Protein AF-A0A1Q9NZ33-F1 (afdb_monomer)

Radius of gyration: 18.62 Å; Cα contacts (8 Å, |Δi|>4): 122; chains: 1; bounding box: 45×19×60 Å

Nearest PDB structures (foldseek):
  9bia-assembly1_C  TM=5.131E-01  e=5.231E-01  Mus musculus
  8gjg-assembly1_A  TM=5.317E-01  e=1.080E+00  synthetic construct
  9c3c-assembly1_n  TM=5.107E-01  e=3.684E+00  Oryctolagus cuniculus
  7aan-assembly1_B  TM=3.794E-01  e=5.755E+00  Homo sapiens

Structure (mmCIF, N/CA/C/O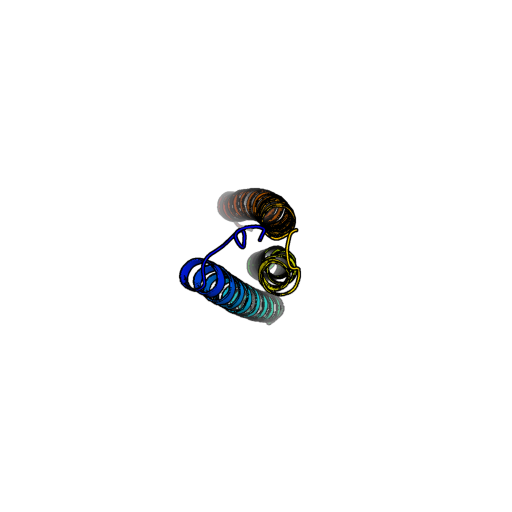 backbone):
data_AF-A0A1Q9NZ33-F1
#
_entry.id   AF-A0A1Q9NZ33-F1
#
loop_
_atom_site.group_PDB
_atom_site.id
_atom_site.type_symbol
_atom_site.label_atom_id
_atom_site.label_alt_id
_atom_site.label_comp_id
_atom_site.label_asym_id
_atom_site.label_entity_id
_atom_site.label_seq_id
_atom_site.pdbx_PDB_ins_code
_atom_site.Cartn_x
_atom_site.Cartn_y
_atom_site.Cartn_z
_atom_site.occupancy
_atom_site.B_iso_or_equiv
_atom_site.auth_seq_id
_atom_site.auth_comp_id
_atom_site.auth_asym_id
_atom_site.auth_atom_id
_atom_site.pdbx_PDB_model_num
ATOM 1 N N . MET A 1 1 ? -24.031 7.829 30.516 1.00 43.44 1 MET A N 1
ATOM 2 C CA . MET A 1 1 ? -22.819 7.170 29.986 1.00 43.44 1 MET A CA 1
ATOM 3 C C . MET A 1 1 ? -22.891 7.330 28.485 1.00 43.44 1 MET A C 1
ATOM 5 O O . MET A 1 1 ? -23.926 6.968 27.944 1.00 43.44 1 MET A O 1
ATOM 9 N N . SER A 1 2 ? -21.905 7.961 27.840 1.00 51.59 2 SER A N 1
ATOM 10 C CA . SER A 1 2 ? -21.861 7.949 26.376 1.00 51.59 2 SER A CA 1
ATOM 11 C C . SER A 1 2 ? -21.706 6.494 25.960 1.00 51.59 2 SER A C 1
ATOM 13 O O . SER A 1 2 ? -20.766 5.827 26.402 1.00 51.59 2 SER A O 1
ATOM 15 N N . GLU A 1 3 ? -22.672 5.988 25.210 1.00 58.41 3 GLU A N 1
ATOM 16 C CA . GLU A 1 3 ? -22.549 4.702 24.540 1.00 58.41 3 GLU A CA 1
ATOM 17 C C . GLU A 1 3 ? -21.232 4.736 23.753 1.00 58.41 3 GLU A C 1
ATOM 19 O O . GLU A 1 3 ? -20.938 5.724 23.077 1.00 58.41 3 GLU A O 1
ATOM 24 N N . TYR A 1 4 ? -20.365 3.748 23.971 1.00 66.56 4 TYR A N 1
ATOM 25 C CA . TYR A 1 4 ? -19.103 3.669 23.242 1.00 66.56 4 TYR A CA 1
ATOM 26 C C . TYR A 1 4 ? -19.438 3.565 21.747 1.00 66.56 4 TYR A C 1
ATOM 28 O O . TYR A 1 4 ? -20.334 2.797 21.400 1.00 66.56 4 TYR A O 1
ATOM 36 N N . GLU A 1 5 ? -18.775 4.346 20.886 1.00 76.12 5 GLU A N 1
ATOM 37 C CA . GLU A 1 5 ? -19.205 4.515 19.483 1.00 76.12 5 GLU A CA 1
ATOM 38 C C . GLU A 1 5 ? -19.189 3.201 18.688 1.00 76.12 5 GLU A C 1
ATOM 40 O O . GLU A 1 5 ? -20.003 3.032 17.783 1.00 76.12 5 GLU A O 1
ATOM 45 N N . PHE A 1 6 ? -18.314 2.261 19.062 1.00 79.62 6 PHE A N 1
ATOM 46 C CA . PHE A 1 6 ? -18.229 0.925 18.475 1.00 79.62 6 PHE A CA 1
ATOM 47 C C . PHE A 1 6 ? -18.265 -0.187 19.527 1.00 79.62 6 PHE A C 1
ATOM 49 O O . PHE A 1 6 ? -17.668 -0.091 20.603 1.00 79.62 6 PHE A O 1
ATOM 56 N N . ASN A 1 7 ? -18.911 -1.303 19.200 1.00 83.56 7 ASN A N 1
ATOM 57 C CA . ASN A 1 7 ? -18.891 -2.497 20.045 1.00 83.56 7 ASN A CA 1
ATOM 58 C C . ASN A 1 7 ? -17.569 -3.287 19.895 1.00 83.56 7 ASN A C 1
ATOM 60 O O . ASN A 1 7 ? -16.762 -3.063 18.991 1.00 83.56 7 ASN A O 1
ATOM 64 N N . GLU A 1 8 ? -17.329 -4.260 20.782 1.00 81.38 8 GLU A N 1
ATOM 65 C CA . GLU A 1 8 ? -16.101 -5.075 20.755 1.00 81.38 8 GLU A CA 1
ATOM 66 C C . GLU A 1 8 ? -15.880 -5.809 19.423 1.00 81.38 8 GLU A C 1
ATOM 68 O O . GLU A 1 8 ? -14.739 -5.996 18.991 1.00 81.38 8 GLU A O 1
ATOM 73 N N . LYS A 1 9 ? -16.965 -6.212 18.750 1.00 86.50 9 LYS A N 1
ATOM 74 C CA . LYS A 1 9 ? -16.897 -6.914 17.466 1.00 86.50 9 LYS A CA 1
ATOM 75 C C . LYS A 1 9 ? -16.410 -5.983 16.353 1.00 86.50 9 LYS A C 1
ATOM 77 O O . LYS A 1 9 ? -15.558 -6.393 15.569 1.00 86.50 9 LYS A O 1
ATOM 82 N N . GLU A 1 10 ? -16.905 -4.751 16.304 1.00 82.75 10 GLU A N 1
ATOM 83 C CA . GLU A 1 10 ? -16.475 -3.711 15.357 1.00 82.75 10 GLU A CA 1
ATOM 84 C C . GLU A 1 10 ? -15.018 -3.304 15.599 1.00 82.75 10 GLU A C 1
ATOM 86 O O . GLU A 1 10 ? -14.214 -3.276 14.667 1.00 82.75 10 GLU A O 1
ATOM 91 N N . ASN A 1 11 ? -14.626 -3.119 16.862 1.00 81.69 11 ASN A N 1
ATOM 92 C CA . ASN A 1 11 ? -13.236 -2.830 17.223 1.00 81.69 11 ASN A CA 1
ATOM 93 C C . ASN A 1 11 ? -12.279 -3.929 16.746 1.00 81.69 11 ASN A C 1
ATOM 95 O O . ASN A 1 11 ? -11.223 -3.642 16.176 1.00 81.69 11 ASN A O 1
ATOM 99 N N . LYS A 1 12 ? -12.667 -5.200 16.905 1.00 85.44 12 LYS A N 1
ATOM 100 C CA . LYS A 1 12 ? -11.884 -6.331 16.397 1.00 85.44 12 LYS A CA 1
ATOM 101 C C . LYS A 1 12 ? -11.760 -6.313 14.870 1.00 85.44 12 LYS A C 1
ATOM 103 O O . LYS A 1 12 ? -10.683 -6.597 14.353 1.00 85.44 12 LYS A O 1
ATOM 108 N N . GLN A 1 13 ? -12.813 -5.923 14.149 1.00 87.44 13 GLN A N 1
ATOM 109 C CA . GLN A 1 13 ? -12.757 -5.782 12.690 1.00 87.44 13 GLN A CA 1
ATOM 110 C C . GLN A 1 13 ? -11.754 -4.708 12.250 1.00 87.44 13 GLN A C 1
ATOM 112 O O . GLN A 1 13 ? -11.023 -4.934 11.286 1.00 87.44 13 GLN A O 1
ATOM 117 N N . PHE A 1 14 ? -11.652 -3.583 12.965 1.00 84.00 14 PHE A N 1
ATOM 118 C CA . PHE A 1 14 ? -10.647 -2.556 12.666 1.00 84.00 14 PHE A CA 1
ATOM 119 C C . PHE A 1 14 ? -9.216 -3.033 12.928 1.00 84.00 14 PHE A C 1
ATOM 121 O O . PHE A 1 14 ? -8.328 -2.752 12.117 1.00 84.00 14 PHE A O 1
ATOM 128 N N . VAL A 1 15 ? -8.979 -3.807 13.997 1.00 85.62 15 VAL A N 1
ATOM 129 C CA . VAL A 1 15 ? -7.671 -4.452 14.234 1.00 85.62 15 VAL A CA 1
ATOM 130 C C . VAL A 1 15 ? -7.325 -5.395 13.090 1.00 85.62 15 VAL A C 1
ATOM 132 O O . VAL A 1 15 ? -6.243 -5.287 12.508 1.00 85.62 15 VAL A O 1
ATOM 135 N N . ASP A 1 16 ? -8.246 -6.298 12.751 1.00 89.19 16 ASP A N 1
ATOM 136 C CA . ASP A 1 16 ? -8.028 -7.311 11.722 1.00 89.19 16 ASP A CA 1
ATOM 137 C C . ASP A 1 16 ? -7.780 -6.659 10.356 1.00 89.19 16 ASP A C 1
ATOM 139 O O . ASP A 1 16 ? -6.889 -7.076 9.614 1.00 89.19 16 ASP A O 1
ATOM 143 N N . PHE A 1 17 ? -8.522 -5.598 10.032 1.00 88.25 17 PHE A N 1
ATOM 144 C CA . PHE A 1 17 ? -8.325 -4.824 8.811 1.00 88.25 17 PHE A CA 1
ATOM 145 C C . PHE A 1 17 ? -6.968 -4.109 8.791 1.00 88.25 17 PHE A C 1
ATOM 147 O O . PHE A 1 17 ? -6.239 -4.207 7.803 1.00 88.25 17 PHE A O 1
ATOM 154 N N . SER A 1 18 ? -6.580 -3.469 9.900 1.00 87.75 18 SER A N 1
ATOM 155 C CA . SER A 1 18 ? -5.262 -2.832 10.052 1.00 87.75 18 SER A CA 1
ATOM 156 C C . SER A 1 18 ? -4.123 -3.826 9.847 1.00 87.75 18 SER A C 1
ATOM 158 O O . SER A 1 18 ? -3.132 -3.514 9.189 1.00 87.75 18 SER A O 1
ATOM 160 N N . LEU A 1 19 ? -4.259 -5.033 10.405 1.00 90.12 19 LEU A N 1
ATOM 161 C CA . LEU A 1 19 ? -3.262 -6.089 10.280 1.00 90.12 19 LEU A CA 1
ATOM 162 C C . LEU A 1 19 ? -3.171 -6.603 8.839 1.00 90.12 19 LEU A C 1
ATOM 164 O O . LEU A 1 19 ? -2.071 -6.771 8.321 1.00 90.12 19 LEU A O 1
ATOM 168 N N . ARG A 1 20 ? -4.310 -6.805 8.166 1.00 92.44 20 ARG A N 1
ATOM 169 C CA . ARG A 1 20 ? -4.344 -7.206 6.750 1.00 92.44 20 ARG A CA 1
ATOM 170 C C . ARG A 1 20 ? -3.716 -6.150 5.844 1.00 92.44 20 ARG A C 1
ATOM 172 O O . ARG A 1 20 ? -2.939 -6.512 4.965 1.00 92.44 20 ARG A O 1
ATOM 179 N N . LEU A 1 21 ? -4.000 -4.867 6.077 1.00 90.19 21 LEU A N 1
ATOM 180 C CA . LEU A 1 21 ? -3.367 -3.761 5.350 1.00 90.19 21 LEU A CA 1
ATOM 181 C C . LEU A 1 21 ? -1.856 -3.715 5.584 1.00 90.19 21 LEU A C 1
ATOM 183 O O . LEU A 1 21 ? -1.102 -3.531 4.634 1.00 90.19 21 LEU A O 1
ATOM 187 N N . LEU A 1 22 ? -1.410 -3.935 6.823 1.00 91.94 22 LEU A N 1
ATOM 188 C CA . LEU A 1 22 ? 0.012 -4.000 7.155 1.00 91.94 22 LEU A CA 1
ATOM 189 C C . LEU A 1 22 ? 0.717 -5.152 6.428 1.00 91.94 22 LEU A C 1
ATOM 191 O O . LEU A 1 22 ? 1.781 -4.945 5.850 1.00 91.94 22 LEU A O 1
ATOM 195 N N . ILE A 1 23 ? 0.123 -6.350 6.437 1.00 94.06 23 ILE A N 1
ATOM 196 C CA . ILE A 1 23 ? 0.667 -7.519 5.733 1.00 94.06 23 ILE A CA 1
ATOM 197 C C . ILE A 1 23 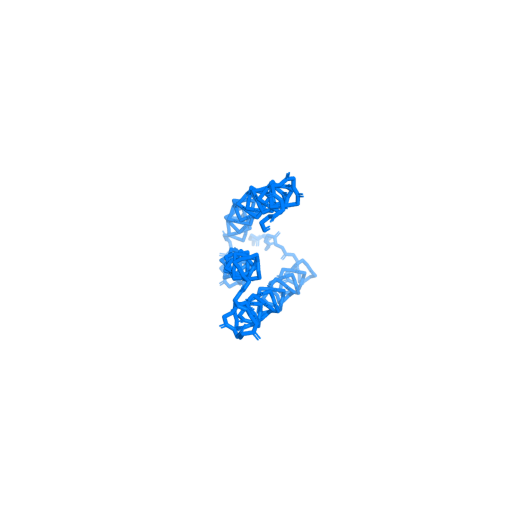? 0.736 -7.234 4.232 1.00 94.06 23 ILE A C 1
ATOM 199 O O . ILE A 1 23 ? 1.792 -7.409 3.633 1.00 94.06 23 ILE A O 1
ATOM 203 N N . LEU A 1 24 ? -0.350 -6.732 3.636 1.00 91.81 24 LEU A N 1
ATOM 204 C CA . LEU A 1 24 ? -0.394 -6.398 2.212 1.00 91.81 24 LEU A CA 1
ATOM 205 C C . LEU A 1 24 ? 0.656 -5.341 1.838 1.00 91.81 24 LEU A C 1
ATOM 207 O O . LEU A 1 24 ? 1.364 -5.505 0.848 1.00 91.81 24 LEU A O 1
ATOM 211 N N . SER A 1 25 ? 0.789 -4.290 2.650 1.00 92.25 25 SER A N 1
ATOM 212 C CA . SER A 1 25 ? 1.812 -3.254 2.497 1.00 92.25 25 SER A CA 1
ATOM 213 C C . SER A 1 25 ? 3.224 -3.847 2.497 1.00 92.25 25 SER A C 1
ATOM 215 O O . SER A 1 25 ? 4.004 -3.580 1.581 1.00 92.25 25 SER A O 1
ATOM 217 N N . ALA A 1 26 ? 3.535 -4.703 3.475 1.00 94.56 26 ALA A N 1
ATOM 218 C CA . ALA A 1 26 ? 4.837 -5.350 3.588 1.00 94.56 26 ALA A CA 1
ATOM 219 C C . ALA A 1 26 ? 5.116 -6.298 2.412 1.00 94.56 26 ALA A C 1
ATOM 221 O O . ALA A 1 26 ? 6.211 -6.276 1.851 1.00 94.56 26 ALA A O 1
ATOM 222 N N . THR A 1 27 ? 4.127 -7.098 2.001 1.00 96.00 27 THR A N 1
ATOM 223 C CA . THR A 1 27 ? 4.253 -8.013 0.859 1.00 96.00 27 THR A CA 1
ATOM 224 C C . THR A 1 27 ? 4.484 -7.257 -0.447 1.00 96.00 27 THR A C 1
ATOM 226 O O . THR A 1 27 ? 5.372 -7.635 -1.207 1.00 96.00 27 THR A O 1
ATOM 229 N N . LEU A 1 28 ? 3.745 -6.171 -0.701 1.00 92.44 28 LEU A N 1
ATOM 230 C CA . LEU A 1 28 ? 3.933 -5.346 -1.899 1.00 92.44 28 LEU A CA 1
ATOM 231 C C . LEU A 1 28 ? 5.273 -4.610 -1.884 1.00 92.44 28 LEU A C 1
ATOM 233 O O . LEU A 1 28 ? 5.957 -4.578 -2.903 1.00 92.44 28 LEU A O 1
ATOM 237 N N . GLY A 1 29 ? 5.690 -4.086 -0.728 1.00 94.31 29 GLY A N 1
ATOM 238 C CA . GLY A 1 29 ? 7.012 -3.482 -0.569 1.00 94.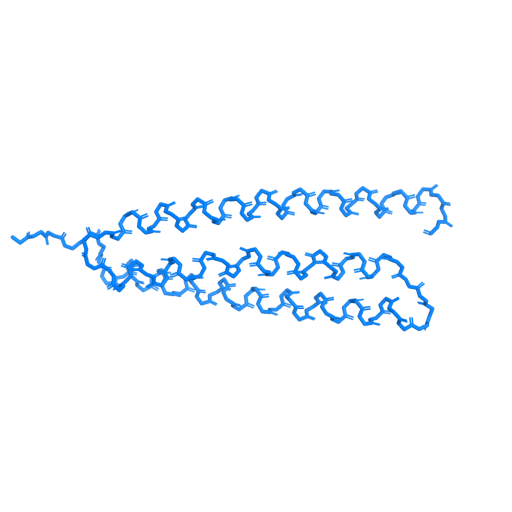31 29 GLY A CA 1
ATOM 239 C C . GLY A 1 29 ? 8.141 -4.472 -0.868 1.00 94.31 29 GLY A C 1
ATOM 240 O O . GLY A 1 29 ? 9.056 -4.150 -1.624 1.00 94.31 29 GLY A O 1
ATOM 241 N N . ALA A 1 30 ? 8.047 -5.696 -0.339 1.00 95.44 30 ALA A N 1
ATOM 242 C CA . ALA A 1 30 ? 9.020 -6.756 -0.593 1.00 95.44 30 ALA A CA 1
ATOM 243 C C . ALA A 1 30 ? 9.029 -7.196 -2.067 1.00 95.44 30 ALA A C 1
ATOM 245 O O . ALA A 1 30 ? 10.097 -7.281 -2.670 1.00 95.44 30 ALA A O 1
ATOM 246 N N . ALA A 1 31 ? 7.854 -7.421 -2.665 1.00 94.44 31 ALA A N 1
ATOM 247 C CA . ALA A 1 31 ? 7.729 -7.768 -4.080 1.00 94.44 31 ALA A CA 1
ATOM 248 C C . ALA A 1 31 ? 8.304 -6.669 -4.987 1.00 94.44 31 ALA A C 1
ATOM 250 O O . ALA A 1 31 ? 9.023 -6.962 -5.940 1.00 94.44 31 ALA A O 1
ATOM 251 N N . GLY A 1 32 ? 8.045 -5.402 -4.653 1.00 94.25 32 GLY A N 1
ATOM 252 C CA . GLY A 1 32 ? 8.604 -4.264 -5.369 1.00 94.25 32 GLY A CA 1
ATOM 253 C C . GLY A 1 32 ? 10.128 -4.208 -5.290 1.00 94.25 32 GLY A C 1
ATOM 254 O O . GLY A 1 32 ? 10.788 -4.040 -6.312 1.00 94.25 32 GLY A O 1
ATOM 255 N N . PHE A 1 33 ? 10.700 -4.446 -4.108 1.00 95.75 33 PHE A N 1
ATOM 256 C CA . PHE A 1 33 ? 12.152 -4.533 -3.930 1.00 95.75 33 PHE A CA 1
ATOM 257 C C . PHE A 1 33 ? 12.778 -5.662 -4.755 1.00 95.75 33 PHE A C 1
ATOM 259 O O . PHE A 1 33 ? 13.798 -5.451 -5.408 1.00 95.75 33 PHE A O 1
ATOM 266 N N . VAL A 1 34 ? 12.155 -6.845 -4.759 1.00 94.88 34 VAL A N 1
ATOM 267 C CA . VAL A 1 34 ? 12.601 -7.978 -5.584 1.00 94.88 34 VAL A CA 1
ATOM 268 C C . VAL A 1 34 ? 12.569 -7.603 -7.066 1.00 94.88 34 VAL A C 1
ATOM 270 O O . VAL A 1 34 ? 13.561 -7.816 -7.752 1.00 94.88 34 VAL A O 1
ATOM 273 N N . SER A 1 35 ? 11.487 -6.984 -7.548 1.00 93.06 35 SER A N 1
ATOM 274 C CA . SER A 1 35 ? 11.360 -6.542 -8.944 1.00 93.06 35 SER A CA 1
ATOM 275 C C . SER A 1 35 ? 12.419 -5.502 -9.332 1.00 93.06 35 SER A C 1
ATOM 277 O O . SER A 1 35 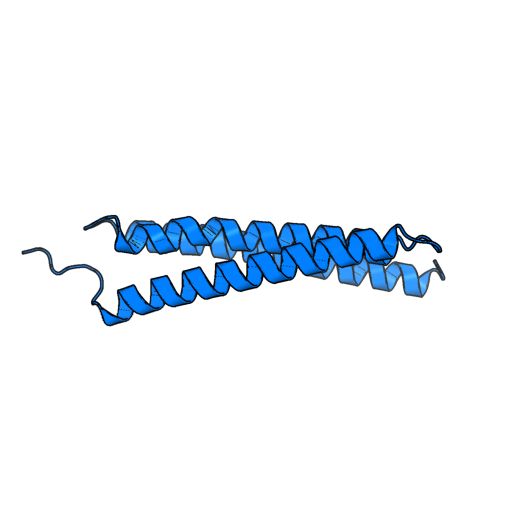? 13.006 -5.604 -10.403 1.00 93.06 35 SER A O 1
ATOM 279 N N . ILE A 1 36 ? 12.738 -4.548 -8.445 1.00 94.69 36 ILE A N 1
ATOM 280 C CA . ILE A 1 36 ? 13.834 -3.588 -8.673 1.00 94.69 36 ILE A CA 1
ATOM 281 C C . ILE A 1 36 ? 15.164 -4.326 -8.827 1.00 94.69 36 ILE A C 1
ATOM 283 O O . ILE A 1 36 ? 15.906 -4.057 -9.766 1.00 94.69 36 ILE A O 1
ATOM 287 N N . ILE A 1 37 ? 15.471 -5.259 -7.922 1.00 95.12 37 ILE A N 1
ATOM 288 C CA . ILE A 1 37 ? 16.723 -6.024 -7.982 1.00 95.12 37 ILE A CA 1
ATOM 289 C C . ILE A 1 37 ? 16.785 -6.838 -9.276 1.00 95.12 37 ILE A C 1
ATOM 291 O O . ILE A 1 37 ? 17.805 -6.791 -9.957 1.00 95.12 37 ILE A O 1
ATOM 295 N N . LEU A 1 38 ? 15.699 -7.533 -9.633 1.00 91.25 38 LEU A N 1
ATOM 296 C CA . LEU A 1 38 ? 15.602 -8.313 -10.869 1.00 91.25 38 LEU A CA 1
ATOM 297 C C . LEU A 1 38 ? 15.770 -7.443 -12.121 1.00 91.25 38 LEU A C 1
ATOM 299 O O . LEU A 1 38 ? 16.450 -7.855 -13.051 1.00 91.25 38 LEU A O 1
ATOM 303 N N . GLY A 1 39 ? 15.228 -6.225 -12.124 1.00 91.56 39 GLY A N 1
ATOM 304 C CA . GLY A 1 39 ? 15.396 -5.294 -13.238 1.00 91.56 39 GLY A CA 1
ATOM 305 C C . GLY A 1 39 ? 16.793 -4.679 -13.345 1.00 91.56 39 GLY A C 1
ATOM 306 O O . GLY A 1 39 ? 17.185 -4.232 -14.420 1.00 91.56 39 GLY A O 1
ATOM 307 N N . LEU A 1 40 ? 17.557 -4.646 -12.249 1.00 93.38 40 LEU A N 1
ATOM 308 C CA . LEU A 1 40 ? 18.932 -4.135 -12.232 1.00 93.38 40 LEU A CA 1
ATOM 309 C C . LEU A 1 40 ? 19.979 -5.202 -12.578 1.00 93.38 40 LEU A C 1
ATOM 311 O O . LEU A 1 40 ? 21.079 -4.848 -13.007 1.00 93.38 40 LEU A O 1
ATOM 315 N N . ILE A 1 41 ? 19.676 -6.487 -12.378 1.00 93.69 41 ILE A N 1
ATOM 316 C CA . ILE A 1 41 ? 20.580 -7.578 -12.767 1.00 93.69 41 ILE A CA 1
ATOM 317 C C . ILE A 1 41 ? 20.516 -7.825 -14.279 1.00 93.69 41 ILE A C 1
ATOM 319 O O . ILE A 1 41 ? 19.505 -7.586 -14.921 1.00 93.69 41 ILE A O 1
ATOM 323 N N . SER A 1 42 ? 21.632 -8.268 -14.860 1.00 74.75 42 SER A N 1
ATOM 324 C CA . SER A 1 42 ? 21.796 -8.379 -16.315 1.00 74.75 42 SER A CA 1
ATOM 325 C C . SER A 1 42 ? 20.896 -9.463 -16.941 1.00 74.75 42 SER A C 1
ATOM 327 O O . SER A 1 42 ? 20.939 -10.602 -16.463 1.00 74.75 42 SER A O 1
ATOM 329 N N . PRO A 1 43 ? 20.178 -9.170 -18.047 1.00 84.38 43 PRO A N 1
ATOM 330 C CA . PRO A 1 43 ? 20.101 -7.873 -18.731 1.00 84.38 43 PRO A CA 1
ATOM 331 C C . PRO A 1 43 ? 19.196 -6.870 -17.996 1.00 84.38 43 PRO A C 1
ATOM 333 O O . PRO A 1 43 ? 18.145 -7.238 -17.486 1.00 84.38 43 PRO A O 1
ATOM 336 N N . PHE A 1 44 ? 19.589 -5.591 -17.999 1.00 89.50 44 PHE A N 1
ATOM 337 C CA . PHE A 1 44 ? 18.794 -4.515 -17.398 1.00 89.50 44 PHE A CA 1
ATOM 338 C C . PHE A 1 44 ? 17.394 -4.439 -18.024 1.00 89.50 44 PHE A C 1
ATOM 340 O O . PHE A 1 44 ? 17.262 -4.350 -19.245 1.00 89.50 44 PHE A O 1
ATOM 347 N N . SER A 1 45 ? 16.371 -4.398 -17.173 1.00 88.06 45 SER A N 1
ATOM 348 C CA . SER A 1 45 ? 14.962 -4.288 -17.547 1.00 88.06 45 SER A CA 1
ATOM 349 C C . SER A 1 45 ? 14.346 -3.064 -16.874 1.00 88.06 45 SER A C 1
ATOM 351 O O . SER A 1 45 ? 14.002 -3.069 -15.688 1.00 88.06 45 SER A O 1
ATOM 353 N N . ALA A 1 46 ? 14.188 -1.985 -17.648 1.00 84.81 46 ALA A N 1
ATOM 354 C CA . ALA A 1 46 ? 13.534 -0.765 -17.175 1.00 84.81 46 ALA A CA 1
ATOM 355 C C . ALA A 1 46 ? 12.101 -1.046 -16.691 1.00 84.81 46 ALA A C 1
ATOM 357 O O . ALA A 1 46 ? 11.656 -0.468 -15.700 1.00 84.81 46 ALA A O 1
ATOM 358 N N . THR A 1 47 ? 11.403 -1.971 -17.352 1.00 84.62 47 THR A N 1
ATOM 359 C CA . THR A 1 47 ? 10.042 -2.393 -17.007 1.00 84.62 47 THR A CA 1
ATOM 360 C C . THR A 1 47 ? 9.967 -2.984 -15.602 1.00 84.62 47 THR A C 1
ATOM 362 O O . THR A 1 47 ? 9.092 -2.594 -14.824 1.00 84.62 47 THR A O 1
ATOM 365 N N . ASP A 1 48 ? 10.907 -3.857 -15.232 1.00 87.12 48 ASP A N 1
ATOM 366 C CA . ASP A 1 48 ? 10.932 -4.486 -13.905 1.00 87.12 48 ASP A CA 1
ATOM 367 C C . ASP A 1 48 ? 11.306 -3.487 -12.804 1.00 87.12 48 ASP A C 1
ATOM 369 O O . ASP A 1 48 ? 10.733 -3.520 -11.709 1.00 87.12 48 ASP A O 1
ATOM 373 N N . VAL A 1 49 ? 12.205 -2.540 -13.102 1.00 90.12 49 VAL A N 1
ATOM 374 C CA . VAL A 1 49 ? 12.550 -1.451 -12.175 1.00 90.12 49 VAL A CA 1
ATOM 375 C C . VAL A 1 49 ? 11.347 -0.542 -11.927 1.00 90.12 49 VAL A C 1
ATOM 377 O O . VAL A 1 49 ? 11.006 -0.279 -10.773 1.00 90.12 49 VAL A O 1
ATOM 380 N N . ILE A 1 50 ? 10.672 -0.083 -12.985 1.00 86.81 50 ILE A N 1
ATOM 381 C CA . ILE A 1 50 ? 9.506 0.807 -12.870 1.00 86.81 50 ILE A CA 1
ATOM 382 C C . ILE A 1 50 ? 8.358 0.091 -12.143 1.00 86.81 50 ILE A C 1
ATOM 384 O O . ILE A 1 50 ? 7.753 0.664 -11.233 1.00 86.81 50 ILE A O 1
ATOM 388 N N . THR A 1 51 ? 8.098 -1.176 -12.482 1.00 86.56 51 THR A N 1
ATOM 389 C CA . THR A 1 51 ? 7.093 -2.011 -11.800 1.00 86.56 51 THR A CA 1
ATOM 390 C C . THR A 1 51 ? 7.419 -2.162 -10.317 1.00 86.56 51 THR A C 1
ATOM 392 O O . THR A 1 51 ? 6.545 -2.009 -9.460 1.00 86.56 51 THR A O 1
ATOM 395 N N . GLY A 1 52 ? 8.691 -2.385 -9.991 1.00 91.06 52 GLY A N 1
ATOM 396 C CA . GLY A 1 52 ? 9.126 -2.520 -8.613 1.00 91.06 52 GLY A CA 1
ATOM 397 C C . GLY A 1 52 ? 8.992 -1.232 -7.797 1.00 91.06 52 GLY A C 1
ATOM 398 O O . GLY A 1 52 ? 8.470 -1.270 -6.680 1.00 91.06 52 GLY A O 1
ATOM 399 N N . ILE A 1 53 ? 9.357 -0.077 -8.368 1.00 91.19 53 ILE A N 1
ATOM 400 C CA . ILE A 1 53 ? 9.139 1.245 -7.748 1.00 91.19 53 ILE A CA 1
ATOM 401 C C . ILE A 1 53 ? 7.648 1.468 -7.475 1.00 91.19 53 ILE A C 1
ATOM 403 O O . ILE A 1 53 ? 7.275 1.916 -6.389 1.00 91.19 53 ILE A O 1
ATOM 407 N N . ALA A 1 54 ? 6.786 1.129 -8.433 1.00 89.69 54 ALA A N 1
ATOM 408 C CA . ALA A 1 54 ? 5.347 1.271 -8.271 1.00 89.69 54 ALA A CA 1
ATOM 409 C C . ALA A 1 54 ? 4.803 0.379 -7.146 1.00 89.69 54 ALA A C 1
ATOM 411 O O . ALA A 1 54 ? 4.057 0.865 -6.300 1.00 89.69 54 ALA A O 1
ATOM 412 N N . PHE A 1 55 ? 5.212 -0.891 -7.064 1.00 90.69 55 PHE A N 1
ATOM 413 C CA . PHE A 1 55 ? 4.817 -1.778 -5.963 1.00 90.69 55 PHE A CA 1
ATOM 414 C C . PHE A 1 55 ? 5.279 -1.271 -4.594 1.00 90.69 55 PHE A C 1
ATOM 416 O O . PHE A 1 55 ? 4.500 -1.320 -3.640 1.00 90.69 55 PHE A O 1
ATOM 423 N N . VAL A 1 56 ? 6.488 -0.706 -4.496 1.00 92.56 56 VAL A N 1
ATOM 424 C CA . VAL A 1 56 ? 6.948 -0.040 -3.267 1.00 92.56 56 VAL A CA 1
ATOM 425 C C . VAL A 1 56 ? 6.054 1.155 -2.929 1.00 92.56 56 VAL A C 1
ATOM 427 O O . VAL A 1 56 ? 5.596 1.269 -1.793 1.00 92.56 56 VAL A O 1
ATOM 430 N N . ALA A 1 57 ? 5.753 2.020 -3.900 1.00 89.69 57 ALA A N 1
ATOM 431 C CA . ALA A 1 57 ? 4.908 3.194 -3.683 1.00 89.69 57 ALA A CA 1
ATOM 432 C C . ALA A 1 57 ? 3.480 2.813 -3.245 1.00 89.69 57 ALA A C 1
ATOM 434 O O . ALA A 1 57 ? 2.935 3.405 -2.310 1.00 89.69 57 ALA A O 1
ATOM 435 N N . ILE A 1 58 ? 2.898 1.778 -3.861 1.00 88.56 58 ILE A N 1
ATOM 436 C CA . ILE A 1 58 ? 1.609 1.198 -3.461 1.00 88.56 58 ILE A CA 1
ATOM 437 C C . ILE A 1 58 ? 1.706 0.656 -2.029 1.00 88.56 58 ILE A C 1
ATOM 439 O O . ILE A 1 58 ? 0.873 1.004 -1.190 1.00 88.56 58 ILE A O 1
ATOM 443 N N . GLY A 1 59 ? 2.739 -0.132 -1.717 1.00 90.81 59 GLY A N 1
ATOM 444 C CA . GLY A 1 59 ? 2.970 -0.671 -0.377 1.00 90.81 59 GLY A CA 1
ATOM 445 C C . GLY A 1 59 ? 3.033 0.425 0.690 1.00 90.81 59 GLY A C 1
ATOM 446 O O . GLY A 1 59 ? 2.343 0.334 1.706 1.00 90.81 59 GLY A O 1
ATOM 447 N N . VA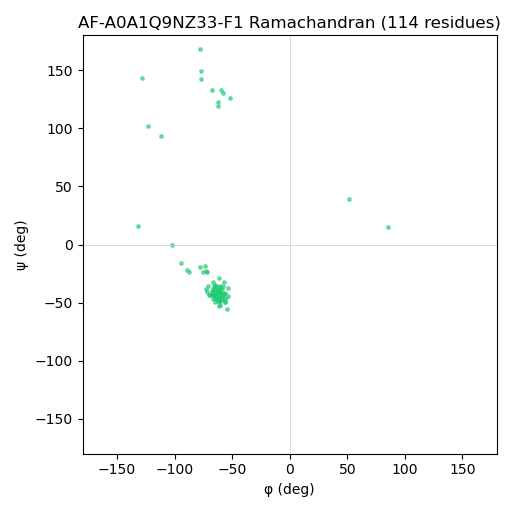L A 1 60 ? 3.777 1.505 0.435 1.00 90.31 60 VAL A N 1
ATOM 448 C CA . VAL A 1 60 ? 3.857 2.674 1.328 1.00 90.31 60 VAL A CA 1
ATOM 449 C C . VAL A 1 60 ? 2.492 3.345 1.491 1.00 90.31 60 VAL A C 1
ATOM 451 O O . VAL A 1 60 ? 2.092 3.643 2.616 1.00 90.31 60 VAL A O 1
ATOM 454 N N . SER A 1 61 ? 1.739 3.536 0.405 1.00 88.12 61 SER A N 1
ATOM 455 C CA . SER A 1 61 ? 0.415 4.174 0.469 1.00 88.12 61 SER A CA 1
ATOM 456 C C . SER A 1 61 ? -0.573 3.405 1.359 1.00 88.12 61 SER A C 1
ATOM 458 O O . SER A 1 61 ? -1.341 4.017 2.101 1.00 88.12 61 SER A O 1
ATOM 460 N N . LEU A 1 62 ? -0.500 2.068 1.357 1.00 87.75 62 LEU A N 1
ATOM 461 C CA . LEU A 1 62 ? -1.340 1.196 2.182 1.00 87.75 62 LEU A CA 1
ATOM 462 C C . LEU A 1 62 ? -0.889 1.128 3.646 1.00 87.75 62 LEU A C 1
ATOM 464 O O . LEU A 1 62 ? -1.695 0.784 4.510 1.00 87.75 62 LEU A O 1
ATOM 468 N N . PHE A 1 63 ? 0.362 1.486 3.946 1.00 88.75 63 PHE A N 1
ATOM 469 C CA . PHE A 1 63 ? 0.868 1.573 5.317 1.00 88.75 63 PHE A CA 1
ATOM 470 C C . PHE A 1 63 ? 0.302 2.784 6.071 1.00 88.75 63 PHE A C 1
ATOM 472 O O . PHE A 1 63 ? -0.026 2.688 7.252 1.00 88.75 63 PHE A O 1
ATOM 479 N N . LEU A 1 64 ? 0.147 3.925 5.391 1.00 85.25 64 LEU A N 1
ATOM 480 C CA . LEU A 1 64 ? -0.319 5.184 5.988 1.00 85.25 64 LEU A CA 1
ATOM 481 C C . LEU A 1 64 ? -1.658 5.081 6.755 1.00 85.25 64 LEU A C 1
ATOM 483 O O . LEU A 1 64 ? -1.7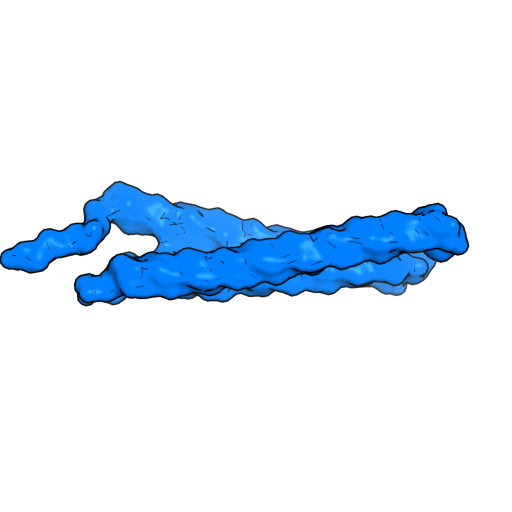46 5.610 7.869 1.00 85.25 64 LEU A O 1
ATOM 487 N N . PRO A 1 65 ? -2.709 4.409 6.246 1.00 84.25 65 PRO A N 1
ATOM 488 C CA . PRO A 1 65 ? -3.967 4.291 6.977 1.00 84.25 65 PRO A CA 1
ATOM 489 C C . PRO A 1 65 ? -3.906 3.314 8.168 1.00 84.25 65 PRO A C 1
ATOM 491 O O . PRO A 1 65 ? -4.726 3.448 9.077 1.00 84.25 65 PRO A O 1
ATOM 494 N N . VAL A 1 66 ? -2.925 2.397 8.238 1.00 85.50 66 VAL A N 1
ATOM 495 C CA . VAL A 1 66 ? -2.791 1.400 9.329 1.00 85.50 66 VAL A CA 1
ATOM 496 C C . VAL A 1 66 ? -2.724 2.070 10.702 1.00 85.50 66 VAL A C 1
ATOM 498 O O . VAL A 1 66 ? -3.354 1.605 11.651 1.00 85.50 66 VAL A O 1
ATOM 501 N N . GLN A 1 67 ? -1.983 3.176 10.818 1.00 77.00 67 GLN A N 1
ATOM 502 C CA . GLN A 1 67 ? -1.847 3.899 12.084 1.00 77.00 67 GLN A CA 1
ATOM 503 C C . GLN A 1 67 ? -3.185 4.509 12.535 1.00 77.00 67 GLN A C 1
ATOM 505 O O . GLN A 1 67 ? -3.507 4.479 13.718 1.00 77.00 67 GLN A O 1
ATOM 510 N N . ASN A 1 68 ? -3.986 5.021 11.595 1.00 78.88 68 ASN A N 1
ATOM 511 C CA . ASN A 1 68 ? -5.272 5.656 11.899 1.00 78.88 68 ASN A CA 1
ATOM 512 C C . ASN A 1 68 ? -6.314 4.616 12.328 1.00 78.88 68 ASN A C 1
ATOM 514 O O . ASN A 1 68 ? -7.009 4.830 13.313 1.00 78.88 68 ASN A O 1
ATOM 518 N N . PHE A 1 69 ? -6.357 3.448 11.680 1.00 80.50 69 PHE A N 1
ATOM 519 C CA . PHE A 1 69 ? -7.254 2.367 12.101 1.00 80.50 69 PHE A CA 1
ATOM 520 C C . PHE A 1 69 ? -6.877 1.772 13.466 1.00 80.50 69 PHE A C 1
ATOM 522 O O . PHE A 1 69 ? -7.761 1.425 14.247 1.00 80.50 69 PHE A O 1
ATOM 529 N N . LYS A 1 70 ? -5.583 1.730 13.813 1.00 79.31 70 LYS A N 1
ATOM 530 C CA . LYS A 1 70 ? -5.148 1.404 15.183 1.00 79.3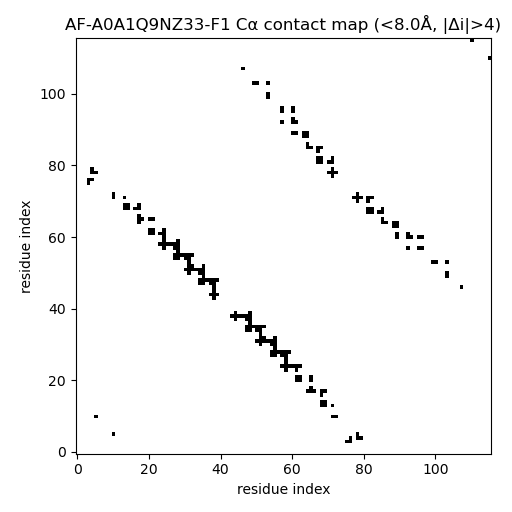1 70 LYS A CA 1
ATOM 531 C C . LYS A 1 70 ? -5.597 2.454 16.206 1.00 79.31 70 LYS A C 1
ATOM 533 O O . LYS A 1 70 ? -5.912 2.089 17.338 1.00 79.31 70 LYS A O 1
ATOM 538 N N . ASN A 1 71 ? -5.645 3.730 15.820 1.00 78.62 71 ASN A N 1
ATOM 5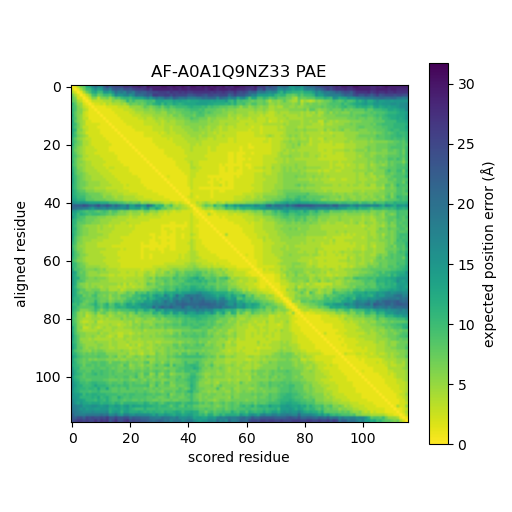39 C CA . ASN A 1 71 ? -6.024 4.826 16.715 1.00 78.62 71 ASN A CA 1
ATOM 540 C C . ASN A 1 71 ? -7.519 4.862 17.066 1.00 78.62 71 ASN A C 1
ATOM 542 O O . ASN A 1 71 ? -7.865 5.368 18.133 1.00 78.62 71 ASN A O 1
ATOM 546 N N . ILE A 1 72 ? -8.387 4.277 16.232 1.00 75.00 72 ILE A N 1
ATOM 547 C CA . ILE A 1 72 ? -9.830 4.129 16.512 1.00 75.00 72 ILE A CA 1
ATOM 548 C C . ILE A 1 72 ? -10.056 3.439 17.862 1.00 75.00 72 ILE A C 1
ATOM 550 O O . ILE A 1 72 ? -10.942 3.807 18.618 1.00 75.00 72 ILE A O 1
ATOM 554 N N . ILE A 1 73 ? -9.209 2.467 18.202 1.00 70.94 73 ILE A N 1
ATOM 555 C CA . ILE A 1 73 ? -9.383 1.635 19.397 1.00 70.94 73 ILE A CA 1
ATOM 556 C C . ILE A 1 73 ? -8.700 2.264 20.621 1.00 70.94 73 ILE A C 1
ATOM 558 O O . ILE A 1 73 ? -9.038 1.949 21.761 1.00 70.94 73 ILE A O 1
ATOM 562 N N . SER A 1 74 ? -7.722 3.153 20.408 1.00 69.31 74 SER A N 1
ATOM 563 C CA . SER A 1 74 ? -6.951 3.782 21.485 1.00 69.31 74 SER A CA 1
ATOM 564 C C . SER A 1 74 ? -7.499 5.142 21.929 1.00 69.31 74 SER A C 1
ATOM 566 O O . SER A 1 74 ? -7.144 5.605 23.015 1.00 69.31 74 SER A O 1
ATOM 568 N N . THR A 1 75 ? -8.372 5.780 21.142 1.00 72.12 75 THR A N 1
ATOM 569 C CA . THR A 1 75 ? -8.908 7.120 21.430 1.00 72.12 75 THR A CA 1
ATOM 570 C C . THR A 1 75 ? -10.393 7.078 21.772 1.00 72.12 75 THR A C 1
ATOM 572 O O . THR A 1 75 ? -11.232 7.175 20.898 1.00 72.12 75 THR A O 1
ATOM 575 N N . LYS A 1 76 ? -10.738 6.986 23.064 1.00 68.19 76 LYS A N 1
ATOM 576 C CA . LYS A 1 76 ? -12.147 6.956 23.500 1.00 68.19 76 LYS A CA 1
ATOM 577 C C . LYS A 1 76 ? -12.887 8.246 23.126 1.00 68.19 76 LYS A C 1
ATOM 579 O O . LYS A 1 76 ? -12.507 9.320 23.597 1.00 68.19 76 LYS A O 1
ATOM 584 N N . GLY A 1 77 ? -13.977 8.121 22.369 1.00 75.00 77 GLY A N 1
ATOM 585 C CA . GLY A 1 77 ? -14.896 9.227 22.065 1.00 75.00 77 GLY A CA 1
ATOM 586 C C . GLY A 1 77 ? -14.474 10.090 20.874 1.00 75.00 77 GLY A C 1
ATOM 587 O O . GLY A 1 77 ? -14.977 11.200 20.722 1.00 75.00 77 GLY A O 1
ATOM 588 N N . ASN A 1 78 ? -13.533 9.605 20.058 1.00 77.81 78 ASN A N 1
ATOM 589 C CA . ASN A 1 78 ? -13.177 10.187 18.758 1.00 77.81 78 ASN A CA 1
ATOM 590 C C . ASN A 1 78 ? -13.121 9.115 17.654 1.00 77.81 78 ASN A C 1
ATOM 592 O O . ASN A 1 78 ? -12.568 9.355 16.577 1.00 77.81 78 ASN A O 1
ATOM 596 N N . ASP A 1 79 ? -13.685 7.940 17.914 1.00 78.50 79 ASP A N 1
ATOM 597 C CA . ASP A 1 79 ? -13.538 6.734 17.113 1.00 78.50 79 ASP A CA 1
ATOM 598 C C . ASP A 1 79 ? -14.034 6.974 15.671 1.00 78.50 79 ASP A C 1
ATOM 600 O O . ASP A 1 79 ? -13.336 6.656 14.705 1.00 78.50 79 ASP A O 1
ATOM 604 N N . MET A 1 80 ? -15.185 7.638 15.502 1.00 80.25 80 MET A N 1
ATOM 605 C CA . MET A 1 80 ? -15.749 8.014 14.199 1.00 80.25 80 MET A CA 1
ATOM 606 C C . MET A 1 80 ? -14.863 9.009 13.431 1.00 80.25 80 MET A C 1
ATOM 608 O O . MET A 1 80 ? -14.741 8.943 12.205 1.00 80.25 80 MET A O 1
ATOM 612 N N . LYS A 1 81 ? -14.205 9.937 14.134 1.00 83.56 81 LYS A N 1
ATOM 613 C CA . LYS A 1 81 ? -13.297 10.915 13.517 1.00 83.56 81 LYS A CA 1
ATOM 614 C C . LYS A 1 81 ? -12.023 10.240 13.011 1.00 83.56 81 LYS A C 1
ATOM 616 O O . LYS A 1 81 ? -11.590 10.523 11.891 1.00 83.56 81 LYS A O 1
ATOM 621 N N . GLU A 1 82 ? -11.443 9.341 13.804 1.00 82.25 82 GLU A N 1
ATOM 622 C CA . GLU A 1 82 ? -10.283 8.543 13.392 1.00 82.25 82 GLU A CA 1
ATOM 623 C C . GLU A 1 82 ? -10.644 7.577 12.253 1.00 82.25 82 GLU A C 1
ATOM 625 O O . GLU A 1 82 ? -9.857 7.419 11.317 1.00 82.25 82 GLU A O 1
ATOM 630 N N . LEU A 1 83 ? -11.863 7.025 12.251 1.00 84.00 83 LEU A N 1
ATOM 631 C CA . LEU A 1 83 ? -12.389 6.213 11.154 1.00 84.00 83 LEU A CA 1
ATOM 632 C C . LEU A 1 83 ? -12.470 7.001 9.843 1.00 84.00 83 LEU A C 1
ATOM 634 O O . LEU A 1 83 ? -11.910 6.575 8.831 1.00 84.00 83 LEU A O 1
ATOM 638 N N . MET A 1 84 ? -13.118 8.168 9.858 1.00 85.69 84 MET A N 1
ATOM 639 C CA . MET A 1 84 ? -13.242 9.026 8.674 1.00 85.69 84 MET A CA 1
ATOM 640 C C . MET A 1 84 ? -11.879 9.489 8.156 1.00 85.69 84 MET A C 1
ATOM 642 O O . MET A 1 84 ? -11.655 9.554 6.945 1.00 85.69 84 MET A O 1
ATOM 646 N N . LYS A 1 85 ? -10.934 9.766 9.059 1.00 86.38 85 LYS A N 1
ATOM 647 C CA . LYS A 1 85 ? -9.556 10.107 8.701 1.00 86.38 85 LYS A CA 1
ATOM 648 C C . LYS A 1 85 ? -8.821 8.923 8.068 1.00 86.38 85 LYS A C 1
ATOM 650 O O . LYS A 1 85 ? -8.201 9.094 7.018 1.00 86.38 85 LYS A O 1
ATOM 655 N N . GLY A 1 86 ? -8.923 7.732 8.660 1.00 84.69 86 GLY A N 1
ATOM 656 C CA . GLY A 1 86 ? -8.359 6.495 8.118 1.00 84.69 86 GLY A CA 1
ATOM 657 C C . GLY A 1 86 ? -8.908 6.170 6.730 1.00 84.69 86 GLY A C 1
ATOM 658 O O . GLY A 1 86 ? -8.131 5.899 5.817 1.00 84.69 86 GLY A O 1
ATOM 659 N N . PHE A 1 87 ? -10.224 6.300 6.535 1.00 85.94 87 PHE A N 1
ATOM 660 C CA . PHE A 1 87 ? -10.869 6.133 5.231 1.00 85.94 87 PHE A CA 1
ATOM 661 C C . PHE A 1 87 ? -10.449 7.186 4.210 1.00 85.94 87 PHE A C 1
ATOM 663 O O . PHE A 1 87 ? -10.202 6.838 3.060 1.00 85.94 87 PHE A O 1
ATOM 670 N N . SER A 1 88 ? -10.337 8.455 4.606 1.00 89.00 88 SER A N 1
ATOM 671 C CA . SER A 1 88 ? -9.875 9.522 3.711 1.00 89.00 88 SER A CA 1
ATOM 672 C C . SER A 1 88 ? -8.458 9.244 3.199 1.00 89.00 88 SER A C 1
ATOM 674 O O . SER A 1 88 ? -8.214 9.291 1.993 1.00 89.00 88 SER A O 1
ATOM 676 N N . ILE A 1 89 ? -7.546 8.849 4.095 1.00 87.50 89 ILE A N 1
ATOM 677 C CA . ILE A 1 89 ? -6.170 8.471 3.741 1.00 87.50 89 ILE A CA 1
ATOM 678 C C . ILE A 1 89 ? -6.160 7.212 2.869 1.00 87.50 89 ILE A C 1
ATOM 680 O O . ILE A 1 89 ? -5.450 7.166 1.868 1.00 87.50 89 ILE A O 1
ATOM 684 N N . LEU A 1 90 ? -6.972 6.208 3.208 1.00 86.62 90 LEU A N 1
ATOM 685 C CA . LEU A 1 90 ? -7.101 4.990 2.413 1.00 86.62 90 LEU A CA 1
ATOM 686 C C . LEU A 1 90 ? -7.613 5.297 0.996 1.00 86.62 90 LEU A C 1
ATOM 688 O O . LEU A 1 90 ? -7.069 4.773 0.033 1.00 86.62 90 LEU A O 1
ATOM 692 N N . ASN A 1 91 ? -8.611 6.172 0.852 1.00 87.06 91 ASN A N 1
ATOM 693 C CA . ASN A 1 91 ? -9.172 6.576 -0.438 1.00 87.06 91 ASN A CA 1
ATOM 694 C C . ASN A 1 91 ? -8.168 7.366 -1.293 1.00 87.06 91 ASN A C 1
ATOM 696 O O . ASN A 1 91 ? -8.063 7.143 -2.501 1.00 87.06 91 ASN A O 1
ATOM 700 N N . GLN A 1 92 ? -7.390 8.261 -0.675 1.00 87.00 92 GLN A N 1
ATOM 701 C CA . GLN A 1 92 ? -6.279 8.943 -1.347 1.00 87.00 92 GLN A CA 1
ATOM 702 C C . GLN A 1 92 ? -5.213 7.942 -1.802 1.00 87.00 92 GLN A C 1
ATOM 704 O O . GLN A 1 92 ? -4.767 8.005 -2.947 1.00 87.00 92 GLN A O 1
ATOM 709 N N . GLY A 1 93 ? -4.876 6.978 -0.938 1.00 85.19 93 GLY A N 1
ATOM 710 C CA . GLY A 1 93 ? -4.015 5.848 -1.270 1.00 85.19 93 GLY A CA 1
ATOM 711 C C . GLY A 1 93 ? -4.539 5.092 -2.488 1.00 85.19 93 GLY A C 1
ATOM 712 O O . GLY A 1 93 ? -3.844 5.009 -3.489 1.00 85.19 93 GLY A O 1
ATOM 713 N N . PHE A 1 94 ? -5.793 4.635 -2.473 1.00 83.25 94 PHE A N 1
ATOM 714 C CA . PHE A 1 94 ? -6.413 3.946 -3.613 1.00 83.25 94 PHE A CA 1
ATOM 715 C C . PHE A 1 94 ? -6.402 4.770 -4.899 1.00 83.25 94 PHE A C 1
ATOM 717 O O . PHE A 1 94 ? -6.097 4.230 -5.958 1.00 83.25 94 PHE A O 1
ATOM 724 N N . THR A 1 95 ? -6.694 6.068 -4.821 1.00 86.00 95 THR A N 1
ATOM 725 C CA . THR A 1 95 ? -6.642 6.963 -5.986 1.00 86.00 95 THR A CA 1
ATOM 726 C C . THR A 1 95 ? -5.232 7.009 -6.577 1.00 86.00 95 THR A C 1
ATOM 728 O O . THR A 1 95 ? -5.065 6.891 -7.791 1.00 86.00 95 THR A O 1
ATOM 731 N N . PHE A 1 96 ? -4.210 7.109 -5.722 1.00 83.12 96 PHE A N 1
ATOM 732 C CA . PHE A 1 96 ? -2.812 7.046 -6.138 1.00 83.12 96 PHE A CA 1
ATOM 733 C C . PHE A 1 96 ? -2.463 5.690 -6.766 1.00 83.12 96 PHE A C 1
ATOM 735 O O . PHE A 1 96 ? -1.884 5.654 -7.848 1.00 83.12 96 PHE A O 1
ATOM 742 N N . VAL A 1 97 ? -2.858 4.580 -6.133 1.00 81.12 97 VAL A N 1
ATOM 743 C CA . VAL A 1 97 ? -2.624 3.218 -6.640 1.00 81.12 97 VAL A CA 1
ATOM 744 C C . VAL A 1 97 ? -3.270 3.018 -8.011 1.00 81.12 97 VAL A C 1
ATOM 746 O O . VAL A 1 97 ? -2.622 2.493 -8.915 1.00 81.12 97 VAL A O 1
ATOM 749 N N . LEU A 1 98 ? -4.518 3.457 -8.196 1.00 82.38 98 LEU A N 1
ATOM 750 C CA . LEU A 1 98 ? -5.223 3.373 -9.478 1.00 82.38 98 LEU A CA 1
ATOM 751 C C . LEU A 1 98 ? -4.510 4.185 -10.561 1.00 82.38 98 LEU A C 1
ATOM 753 O O . LEU A 1 98 ? -4.267 3.665 -11.648 1.00 82.38 98 LEU A O 1
ATOM 757 N N . GLY A 1 99 ? -4.117 5.423 -10.250 1.00 84.75 99 GLY A N 1
ATOM 758 C CA . GLY A 1 99 ? -3.352 6.266 -11.170 1.00 84.75 99 GLY A CA 1
ATOM 759 C C . GLY A 1 99 ? -2.003 5.652 -11.551 1.00 84.75 99 GLY A C 1
ATOM 760 O O . GLY A 1 99 ? -1.679 5.567 -12.734 1.00 84.75 99 GLY A O 1
ATOM 761 N N . ALA A 1 100 ? -1.245 5.158 -10.568 1.00 80.00 100 ALA A N 1
ATOM 762 C CA . ALA A 1 100 ? 0.043 4.499 -10.786 1.00 80.00 100 ALA A CA 1
ATOM 763 C C . ALA A 1 100 ? -0.095 3.209 -11.612 1.00 80.00 100 ALA A C 1
ATOM 765 O O . ALA A 1 100 ? 0.717 2.950 -12.497 1.00 80.00 100 ALA A O 1
ATOM 766 N N . THR A 1 101 ? -1.144 2.421 -11.363 1.00 81.12 101 THR A N 1
ATOM 767 C CA . THR A 1 101 ? -1.413 1.178 -12.102 1.00 81.12 101 THR A CA 1
ATOM 768 C C . THR A 1 101 ? -1.794 1.462 -13.554 1.00 81.12 101 THR A C 1
ATOM 770 O O . THR A 1 101 ? -1.279 0.809 -14.458 1.00 81.12 101 THR A O 1
ATOM 773 N N . LEU A 1 102 ? -2.649 2.460 -13.798 1.00 86.88 102 LEU A N 1
ATOM 774 C CA . LEU A 1 102 ? -2.991 2.895 -15.156 1.00 86.88 102 LEU A CA 1
ATOM 775 C C . LEU A 1 102 ? -1.756 3.405 -15.903 1.00 86.88 102 LEU A C 1
ATOM 777 O O . LEU A 1 102 ? -1.531 3.029 -17.051 1.00 86.88 102 LEU A O 1
ATOM 781 N N . PHE A 1 103 ? -0.927 4.211 -15.238 1.00 83.88 103 PHE A N 1
ATOM 782 C CA . PHE A 1 103 ? 0.329 4.694 -15.803 1.00 83.88 103 PHE A CA 1
ATOM 783 C C . PHE A 1 103 ? 1.266 3.541 -16.193 1.00 83.88 103 PHE A C 1
ATOM 785 O O . PHE A 1 103 ? 1.766 3.515 -17.315 1.00 83.88 103 PHE A O 1
ATOM 792 N N . LEU A 1 104 ? 1.453 2.552 -15.311 1.00 83.75 104 LEU A N 1
ATOM 793 C CA . LEU A 1 104 ? 2.242 1.351 -15.603 1.00 83.75 104 LEU A CA 1
ATOM 794 C C . LEU A 1 104 ? 1.720 0.590 -16.82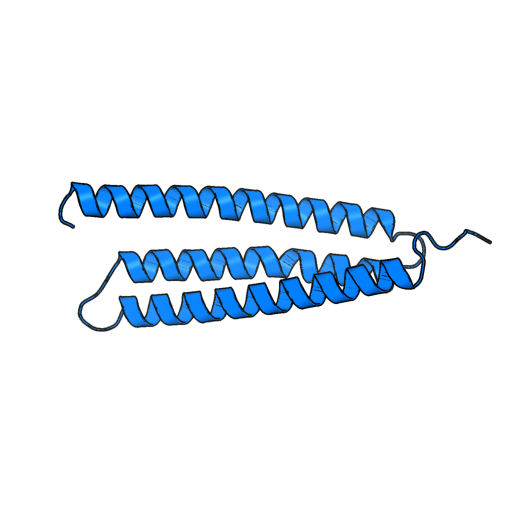4 1.00 83.75 104 LEU A C 1
ATOM 796 O O . LEU A 1 104 ? 2.504 0.225 -17.694 1.00 83.75 104 LEU A O 1
ATOM 800 N N . GLN A 1 105 ? 0.407 0.357 -16.901 1.00 84.38 105 GLN A N 1
ATOM 801 C CA . GLN A 1 105 ? -0.201 -0.356 -18.027 1.00 84.38 105 GLN A CA 1
ATOM 802 C C . GLN A 1 105 ? 0.026 0.377 -19.352 1.00 84.38 105 GLN A C 1
ATOM 804 O O . GLN A 1 105 ? 0.332 -0.263 -20.356 1.00 84.38 105 GLN A O 1
ATOM 809 N N . ILE A 1 106 ? -0.062 1.711 -19.348 1.00 87.44 106 ILE A N 1
ATOM 810 C CA . ILE A 1 106 ? 0.242 2.539 -20.522 1.00 87.44 106 ILE A CA 1
ATOM 811 C C . ILE A 1 106 ? 1.719 2.402 -20.909 1.00 87.44 106 ILE A C 1
ATOM 813 O O . ILE A 1 106 ? 2.018 2.200 -22.081 1.00 87.44 106 ILE A O 1
ATOM 817 N N . MET A 1 107 ? 2.641 2.468 -19.945 1.00 80.56 107 MET A N 1
ATOM 818 C CA . MET A 1 107 ? 4.078 2.339 -20.216 1.00 80.56 107 MET A CA 1
ATOM 819 C C . MET A 1 107 ? 4.447 0.965 -20.778 1.00 80.56 107 MET A C 1
ATOM 821 O O . MET A 1 107 ? 5.194 0.886 -21.750 1.00 80.56 107 MET A O 1
ATOM 825 N N . ILE A 1 108 ? 3.885 -0.105 -20.212 1.00 81.19 108 ILE A N 1
ATOM 826 C CA . ILE A 1 108 ? 4.070 -1.473 -20.711 1.00 81.19 108 ILE A CA 1
ATOM 827 C C . ILE A 1 108 ? 3.537 -1.590 -22.144 1.00 81.19 108 ILE A C 1
ATOM 829 O O . ILE A 1 108 ? 4.220 -2.125 -23.012 1.00 81.19 108 ILE A O 1
ATOM 833 N N . LEU A 1 109 ? 2.344 -1.049 -22.415 1.00 85.88 109 LEU A N 1
ATOM 834 C CA . LEU A 1 109 ? 1.757 -1.053 -23.756 1.00 85.88 109 LEU A CA 1
ATOM 835 C C . LEU A 1 109 ? 2.629 -0.296 -24.769 1.00 85.88 109 LEU A C 1
ATOM 837 O O . LEU A 1 109 ? 2.808 -0.768 -25.887 1.00 85.88 109 LEU A O 1
ATOM 841 N N . ILE A 1 110 ? 3.181 0.859 -24.384 1.00 85.38 110 ILE A N 1
ATOM 842 C CA . ILE A 1 110 ? 4.091 1.638 -25.232 1.00 85.38 110 ILE A CA 1
ATOM 843 C C . ILE A 1 110 ? 5.368 0.845 -25.532 1.00 85.38 110 ILE A C 1
ATOM 845 O O . ILE A 1 110 ? 5.775 0.814 -26.688 1.00 85.38 110 ILE A O 1
ATOM 849 N N . GLY A 1 111 ? 5.964 0.182 -24.535 1.00 79.75 111 GLY A N 1
ATOM 850 C CA . GLY A 1 111 ? 7.130 -0.689 -24.743 1.00 79.75 111 GLY A CA 1
ATOM 851 C C . GLY A 1 111 ? 6.848 -1.782 -25.775 1.00 79.75 111 GLY A C 1
ATOM 852 O O . GLY A 1 111 ? 7.554 -1.888 -26.775 1.00 79.75 111 GLY A O 1
ATOM 853 N N . TYR A 1 112 ? 5.720 -2.489 -25.622 1.00 82.62 112 TYR A N 1
ATOM 854 C CA . TYR A 1 112 ? 5.274 -3.493 -26.596 1.00 82.62 112 TYR A CA 1
ATOM 855 C C . TYR A 1 112 ? 5.050 -2.935 -28.007 1.00 82.62 112 TYR A C 1
ATOM 857 O O . TYR A 1 112 ? 5.329 -3.624 -28.981 1.00 82.62 112 TYR A O 1
ATOM 865 N N . LEU A 1 113 ? 4.515 -1.717 -28.142 1.00 86.06 113 LEU A N 1
ATOM 866 C CA . LEU A 1 113 ? 4.254 -1.106 -29.452 1.00 86.06 113 LEU A CA 1
ATOM 867 C C . LEU A 1 113 ? 5.520 -0.588 -30.144 1.00 86.06 113 LEU A C 1
ATOM 869 O O . LEU A 1 113 ? 5.511 -0.419 -31.362 1.00 86.06 113 LEU A O 1
ATOM 873 N N . LEU A 1 114 ? 6.570 -0.289 -29.379 1.00 83.06 114 LEU A N 1
ATOM 874 C CA . LEU A 1 114 ? 7.808 0.299 -29.885 1.00 83.06 114 LEU A CA 1
ATOM 875 C C . LEU A 1 114 ? 8.958 -0.714 -30.026 1.00 83.06 114 LEU A C 1
ATOM 877 O O . LEU A 1 114 ? 10.030 -0.305 -30.467 1.00 83.06 114 LEU A O 1
ATOM 881 N N . ASP A 1 115 ? 8.746 -1.994 -29.690 1.00 67.62 115 ASP A N 1
ATOM 882 C CA . ASP A 1 115 ? 9.797 -3.030 -29.614 1.00 67.62 115 ASP A CA 1
ATOM 883 C C . ASP A 1 115 ? 10.998 -2.585 -28.743 1.00 67.62 115 ASP A C 1
ATOM 885 O O . ASP A 1 115 ? 12.163 -2.827 -29.072 1.00 67.62 115 ASP A O 1
ATOM 889 N N . ILE A 1 116 ? 10.705 -1.900 -27.627 1.00 55.69 116 ILE A N 1
ATOM 890 C CA . ILE A 1 116 ? 11.682 -1.467 -26.608 1.00 55.69 116 ILE A CA 1
ATOM 891 C C . ILE A 1 116 ? 11.513 -2.311 -25.347 1.00 55.69 116 ILE A C 1
ATOM 893 O O . ILE A 1 116 ? 10.353 -2.478 -24.903 1.00 55.69 116 ILE A O 1
#

Foldseek 3Di:
DPDFPDDPVVLVVLLVLLVVLLVQLVVLLVCLVVLLVVCPPPPHDPLSNLSSVLSNLLSVLSNVLSVLSVVLNVDTPCNVVSVVVSVVSNVVSVVSNVVSVVVSVVVVVVCVVVVD

Solvent-accessible surface area (backbone atoms only — not comparable to full-atom values): 5856 Å² total; per-residue (Å²): 127,83,74,69,95,64,54,74,69,57,50,48,49,38,49,55,48,26,51,50,36,43,51,52,14,52,53,30,31,50,52,9,52,51,30,30,52,57,12,66,40,88,73,72,30,70,67,35,30,53,52,7,53,48,30,30,53,42,12,54,38,44,42,65,24,30,61,30,37,54,42,31,78,74,37,91,94,45,33,70,60,31,44,54,49,19,49,51,45,40,51,53,28,50,52,51,41,53,52,51,49,52,51,49,53,51,52,52,51,49,27,69,74,66,82,97

pLDDT: mean 84.4, std 8.79, range [43.44, 96.0]

Mean predicted aligned error: 6.68 Å

Sequence (116 aa):
MSEYEFNEKENKQFVDFSLRLLILSATLGAAGFVSIILGLISPFSATDVITGIAFVAIGVSLFLPVQNFKNIISTKGNDMKELMKGFSILNQGFTFVLGATLFLQIMILIGYLLDI

Secondary structure (DSSP, 8-state):
-PPPSS-HHHHHHHHHHHHHHHHHHHHHHHHHHHHHHHHHSSSP-HHHHHHHHHHHHHHHHHHHHHHHHHHHHHSTT-HHHHHHHHHHHHHHHHHHHHHHHHHHHHHHHHHHHHT-